Protein AF-A0A1T4Y1B3-F1 (afdb_monomer_lite)

Sequence (56 aa):
MEKNFTNVSIDLRSIERSPYRNREQKCMGCGYMQRPSSYGVCSFCHLNYLKKQDKR

Structure (mmCIF, N/CA/C/O backbone):
data_AF-A0A1T4Y1B3-F1
#
_entry.id   AF-A0A1T4Y1B3-F1
#
loop_
_atom_site.group_PDB
_atom_site.id
_atom_site.t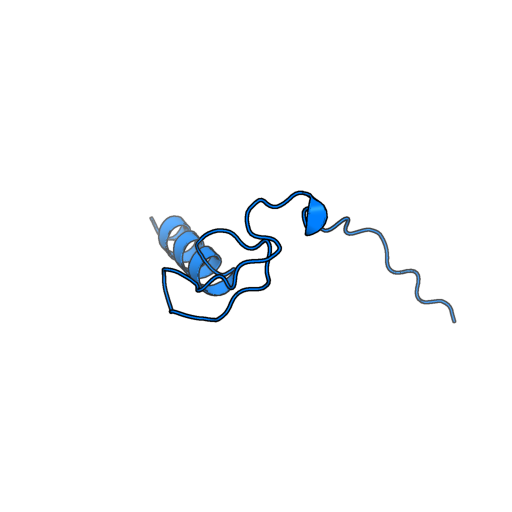ype_symbol
_atom_site.label_atom_id
_atom_site.label_alt_id
_atom_site.label_comp_id
_atom_site.label_asym_id
_atom_site.label_entity_id
_atom_site.label_seq_id
_atom_site.pdbx_PDB_ins_code
_atom_site.Cartn_x
_atom_site.Cartn_y
_atom_site.Cartn_z
_atom_site.occupancy
_atom_site.B_iso_or_equiv
_atom_site.auth_seq_id
_atom_site.auth_comp_id
_atom_site.auth_asym_id
_atom_site.auth_atom_id
_atom_site.pdbx_PDB_model_num
ATOM 1 N N . MET A 1 1 ? 30.884 -5.084 19.077 1.00 40.06 1 MET A N 1
ATOM 2 C CA . MET A 1 1 ? 29.555 -5.246 19.704 1.00 40.06 1 MET A CA 1
ATOM 3 C C . MET A 1 1 ? 28.546 -5.452 18.585 1.00 40.06 1 MET A C 1
ATOM 5 O O . MET A 1 1 ? 28.016 -4.492 18.037 1.00 40.06 1 MET A O 1
ATOM 9 N N . GLU A 1 2 ? 28.403 -6.706 18.160 1.00 43.66 2 GLU A N 1
ATOM 10 C CA . GLU A 1 2 ? 27.480 -7.130 17.105 1.00 43.66 2 GLU A CA 1
ATOM 11 C C . GLU A 1 2 ? 26.036 -6.963 17.582 1.00 43.66 2 GLU A C 1
ATOM 13 O O . GLU A 1 2 ? 25.659 -7.464 18.641 1.00 43.66 2 GLU A O 1
ATOM 18 N N . LYS A 1 3 ? 25.215 -6.248 16.808 1.00 45.31 3 LYS A N 1
ATOM 19 C CA . LYS A 1 3 ? 23.766 -6.230 17.014 1.00 45.31 3 LYS A CA 1
ATOM 20 C C . LYS A 1 3 ? 23.154 -7.302 16.120 1.00 45.31 3 LYS A C 1
ATOM 22 O O . LYS A 1 3 ? 22.848 -7.046 14.960 1.00 45.31 3 LYS A O 1
ATOM 27 N N . ASN A 1 4 ? 22.997 -8.496 16.685 1.00 45.94 4 ASN A N 1
ATOM 28 C CA . ASN A 1 4 ? 22.143 -9.549 16.147 1.00 45.94 4 ASN A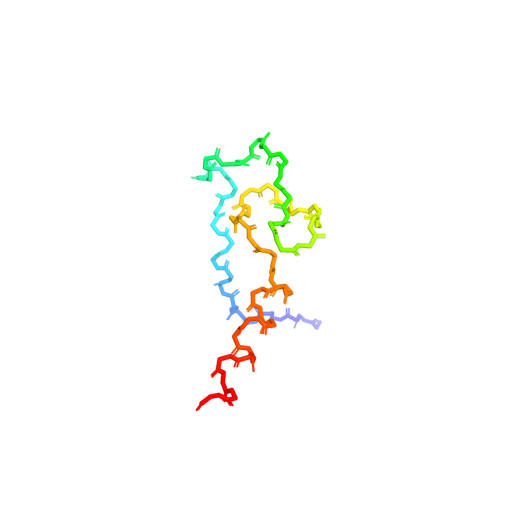 CA 1
ATOM 29 C C . ASN A 1 4 ? 20.692 -9.053 16.134 1.00 45.94 4 ASN A C 1
ATOM 31 O O . ASN A 1 4 ? 20.022 -9.038 17.166 1.00 45.94 4 ASN A O 1
ATOM 35 N N . PHE A 1 5 ? 20.214 -8.621 14.968 1.00 49.44 5 PHE A N 1
ATOM 36 C CA . PHE A 1 5 ? 18.791 -8.401 14.733 1.00 49.44 5 PHE A CA 1
ATOM 37 C C . PHE A 1 5 ? 18.127 -9.764 14.530 1.00 49.44 5 PHE A C 1
ATOM 39 O O . PHE A 1 5 ? 18.235 -10.385 13.474 1.00 49.44 5 PHE A O 1
ATOM 46 N N . THR A 1 6 ? 17.466 -10.251 15.573 1.00 44.78 6 THR A N 1
ATOM 47 C CA . THR A 1 6 ? 16.636 -11.451 15.541 1.00 44.78 6 THR A CA 1
ATOM 48 C C . THR A 1 6 ? 15.449 -11.264 14.596 1.00 44.78 6 THR A C 1
ATOM 50 O O . THR A 1 6 ? 14.583 -10.421 14.810 1.00 44.78 6 THR A O 1
ATOM 53 N N . ASN A 1 7 ? 15.449 -12.081 13.539 1.00 48.66 7 ASN A N 1
ATOM 54 C CA . ASN A 1 7 ? 14.306 -12.654 12.825 1.00 48.66 7 ASN A CA 1
ATOM 55 C C . ASN A 1 7 ? 12.930 -12.013 13.084 1.00 48.66 7 ASN A C 1
ATOM 57 O O . ASN A 1 7 ? 12.134 -12.509 13.878 1.00 48.66 7 ASN A O 1
ATOM 61 N N . VAL A 1 8 ? 12.592 -11.011 12.278 1.00 36.72 8 VAL A N 1
ATOM 62 C CA . VAL A 1 8 ? 11.226 -10.897 11.765 1.00 36.72 8 VAL A CA 1
ATOM 63 C C . VAL A 1 8 ? 11.357 -11.035 10.262 1.00 36.72 8 VAL A C 1
ATOM 65 O O . VAL A 1 8 ? 11.760 -10.097 9.577 1.00 36.72 8 VAL A O 1
ATOM 68 N N . SER A 1 9 ? 11.085 -12.234 9.756 1.00 42.91 9 SER A N 1
ATOM 69 C CA . SER A 1 9 ? 10.918 -12.489 8.331 1.00 42.91 9 SER A CA 1
ATOM 70 C C . SER A 1 9 ? 9.700 -11.700 7.872 1.00 42.91 9 SER A C 1
ATOM 72 O O . SER A 1 9 ? 8.581 -12.208 7.859 1.00 42.91 9 SER A O 1
ATOM 74 N N . ILE A 1 10 ? 9.891 -10.415 7.575 1.00 44.91 10 ILE A N 1
ATOM 75 C CA . ILE A 1 10 ? 8.877 -9.637 6.887 1.00 44.91 10 ILE A CA 1
ATOM 76 C C . ILE A 1 10 ? 8.741 -10.336 5.535 1.00 44.91 10 ILE A C 1
ATOM 78 O O . ILE A 1 10 ? 9.658 -10.255 4.718 1.00 44.91 10 ILE A O 1
ATOM 82 N N . ASP A 1 11 ? 7.638 -11.051 5.302 1.00 48.81 11 ASP A N 1
ATOM 83 C CA . ASP A 1 11 ? 7.261 -11.491 3.957 1.00 48.81 11 ASP A CA 1
ATOM 84 C C . ASP A 1 11 ? 6.855 -10.246 3.151 1.00 48.81 11 ASP A C 1
ATOM 86 O O . ASP A 1 11 ? 5.692 -9.969 2.854 1.00 48.81 11 ASP A O 1
ATOM 90 N N . LEU A 1 12 ? 7.867 -9.433 2.852 1.00 52.50 12 LEU A N 1
ATOM 91 C CA . LEU A 1 12 ? 7.900 -8.428 1.810 1.00 52.50 12 LEU A CA 1
ATOM 92 C C . LEU A 1 12 ? 7.912 -9.211 0.504 1.00 52.50 12 LEU A C 1
ATOM 94 O O . LEU A 1 12 ? 8.974 -9.332 -0.105 1.00 52.50 12 LEU A O 1
ATOM 98 N N . ARG A 1 13 ? 6.772 -9.811 0.124 1.00 56.91 13 ARG A N 1
ATOM 99 C CA . ARG A 1 13 ? 6.594 -10.552 -1.135 1.00 56.91 13 ARG A CA 1
ATOM 100 C C . ARG A 1 13 ? 7.491 -9.945 -2.204 1.00 56.91 13 ARG A C 1
ATOM 102 O O . ARG A 1 13 ? 7.279 -8.787 -2.577 1.00 56.91 13 ARG A O 1
ATOM 109 N N . SER A 1 14 ? 8.513 -10.704 -2.612 1.00 65.38 14 SER A N 1
ATOM 110 C CA . SER A 1 14 ? 9.571 -10.209 -3.494 1.00 65.38 14 SER A CA 1
ATOM 111 C C . SER A 1 14 ? 8.945 -9.419 -4.635 1.00 65.38 14 SER A C 1
ATOM 113 O O . SER A 1 14 ? 8.022 -9.917 -5.290 1.00 65.38 14 SER A O 1
ATOM 115 N N . ILE A 1 15 ? 9.406 -8.180 -4.837 1.00 67.50 15 ILE A N 1
ATOM 116 C CA . ILE A 1 15 ? 8.846 -7.261 -5.837 1.00 67.50 15 ILE A CA 1
ATOM 117 C C . ILE A 1 15 ? 8.746 -7.974 -7.190 1.00 67.50 15 ILE A C 1
ATOM 119 O O . ILE A 1 15 ? 7.738 -7.850 -7.873 1.00 67.50 15 ILE A O 1
ATOM 123 N N . GLU A 1 16 ? 9.714 -8.830 -7.515 1.00 72.25 16 GLU A N 1
ATOM 124 C CA . GLU A 1 16 ? 9.765 -9.634 -8.738 1.00 72.25 16 GLU A CA 1
ATOM 125 C C . GLU A 1 16 ? 8.523 -10.502 -8.990 1.00 72.25 16 GLU A C 1
ATOM 127 O O . GLU A 1 16 ? 8.125 -10.674 -10.143 1.00 72.25 16 GLU A O 1
ATOM 132 N N . ARG A 1 17 ? 7.872 -11.013 -7.937 1.00 74.00 17 ARG A N 1
ATOM 133 C CA . ARG A 1 17 ? 6.678 -11.873 -8.042 1.00 74.00 17 ARG A CA 1
ATOM 134 C C . ARG A 1 17 ? 5.377 -11.081 -8.130 1.00 74.00 17 ARG A C 1
ATOM 136 O O . ARG A 1 17 ? 4.329 -11.668 -8.391 1.00 74.00 17 ARG A O 1
ATOM 143 N N . SER A 1 18 ? 5.413 -9.772 -7.891 1.00 71.88 18 SER A N 1
ATOM 144 C CA . SER A 1 18 ? 4.205 -8.959 -7.946 1.00 71.88 18 SER A CA 1
ATOM 145 C C . SER A 1 18 ? 3.847 -8.603 -9.392 1.00 71.88 18 SER A C 1
ATOM 147 O O . SER A 1 18 ? 4.693 -8.071 -10.116 1.00 71.88 18 SER A O 1
ATOM 149 N N . PRO A 1 19 ? 2.581 -8.777 -9.814 1.00 73.19 19 PRO A N 1
ATOM 150 C CA . PRO A 1 19 ? 2.121 -8.288 -11.116 1.00 73.19 19 PRO A CA 1
ATOM 151 C C . PRO A 1 19 ? 2.182 -6.752 -11.222 1.00 73.19 19 PRO A C 1
ATOM 153 O O . PRO A 1 19 ? 2.096 -6.200 -12.314 1.00 73.19 19 PRO A O 1
ATOM 156 N N . TYR A 1 20 ? 2.373 -6.049 -10.100 1.00 72.75 20 TYR A N 1
ATOM 157 C CA . TYR A 1 20 ? 2.435 -4.587 -10.023 1.00 72.75 20 TYR A CA 1
ATOM 158 C C . TYR A 1 20 ? 3.860 -4.047 -9.845 1.00 72.75 20 TYR A C 1
ATOM 160 O O . TYR A 1 20 ? 4.038 -2.873 -9.529 1.00 72.75 20 TYR A O 1
ATOM 168 N N . ARG A 1 21 ? 4.888 -4.882 -10.032 1.00 74.06 21 ARG A N 1
ATOM 169 C CA . ARG A 1 21 ? 6.296 -4.535 -9.768 1.00 74.06 21 ARG A CA 1
ATOM 170 C C . ARG A 1 21 ? 6.838 -3.335 -10.544 1.00 74.06 21 ARG A C 1
ATOM 172 O O . ARG A 1 21 ? 7.715 -2.644 -10.052 1.00 74.06 21 ARG A O 1
ATOM 179 N N . ASN A 1 22 ? 6.288 -3.088 -11.730 1.00 76.75 22 ASN A N 1
ATOM 180 C CA . ASN A 1 22 ? 6.696 -1.996 -12.617 1.00 76.75 22 ASN A CA 1
ATOM 181 C C . ASN A 1 22 ? 5.655 -0.872 -12.676 1.00 76.75 22 ASN A C 1
ATOM 183 O O . ASN A 1 22 ? 5.763 0.021 -13.510 1.00 76.75 22 ASN A O 1
ATOM 187 N N . ARG A 1 23 ? 4.602 -0.937 -11.852 1.00 75.56 23 ARG A N 1
ATOM 188 C CA . ARG A 1 23 ? 3.490 0.008 -11.914 1.00 75.56 23 ARG A CA 1
ATOM 189 C C . ARG A 1 23 ? 3.452 0.829 -10.642 1.00 75.56 23 ARG A C 1
ATOM 191 O O . ARG A 1 23 ? 3.351 0.272 -9.553 1.00 75.56 23 ARG A O 1
ATOM 198 N N . GLU A 1 24 ? 3.448 2.145 -10.793 1.00 77.19 24 GLU A N 1
ATOM 199 C CA . GLU A 1 24 ? 3.147 3.048 -9.688 1.00 77.19 24 GLU A CA 1
ATOM 200 C C . GLU A 1 24 ? 1.762 2.715 -9.123 1.00 77.19 24 GLU A C 1
ATOM 202 O O . GLU A 1 24 ? 0.774 2.616 -9.858 1.00 77.19 24 GLU A O 1
ATOM 207 N N . GLN A 1 25 ? 1.695 2.484 -7.815 1.00 79.38 25 GLN A N 1
ATOM 208 C CA . GLN A 1 25 ? 0.455 2.171 -7.114 1.00 79.38 25 GLN A CA 1
ATOM 209 C C . GLN A 1 25 ? 0.109 3.345 -6.210 1.00 79.38 25 GLN A C 1
ATOM 211 O O . GLN A 1 25 ? 0.942 3.790 -5.429 1.00 79.38 25 GLN A O 1
ATOM 216 N N . LYS A 1 26 ? -1.130 3.834 -6.270 1.00 86.69 26 LYS A N 1
ATOM 217 C CA . LYS A 1 26 ? -1.646 4.811 -5.303 1.00 86.69 26 LYS A CA 1
ATOM 218 C C . LYS A 1 26 ? -2.579 4.109 -4.330 1.00 86.69 26 LYS A C 1
ATOM 220 O O . LYS A 1 26 ? -3.268 3.160 -4.697 1.00 86.69 26 LYS A O 1
ATOM 225 N N . CYS A 1 27 ? -2.583 4.543 -3.078 1.00 88.25 27 CYS A N 1
ATOM 226 C CA . CYS A 1 27 ? -3.546 4.070 -2.095 1.00 88.25 27 CYS A CA 1
ATOM 227 C C . CYS A 1 27 ? -4.954 4.491 -2.526 1.00 88.25 27 CYS A C 1
ATOM 229 O O . CYS A 1 27 ? -5.214 5.682 -2.675 1.00 88.25 27 CYS A O 1
ATOM 231 N N . MET A 1 28 ? -5.878 3.542 -2.655 1.00 86.25 28 MET A N 1
ATOM 232 C CA . MET A 1 28 ? -7.278 3.823 -2.992 1.00 86.25 28 MET A CA 1
ATOM 233 C C . MET A 1 28 ? -8.008 4.622 -1.900 1.00 86.25 28 MET A C 1
ATOM 235 O O . MET A 1 28 ? -9.002 5.273 -2.188 1.00 86.25 28 MET A O 1
ATOM 239 N N . GLY A 1 29 ? -7.521 4.589 -0.653 1.00 86.38 29 GLY A N 1
ATOM 240 C CA . GLY A 1 29 ? -8.136 5.303 0.470 1.00 86.38 29 GLY A CA 1
ATOM 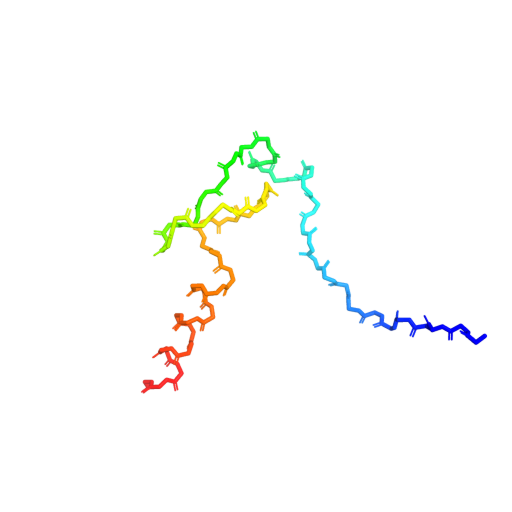241 C C . GLY A 1 29 ? -7.661 6.747 0.663 1.00 86.38 29 GLY A C 1
ATOM 242 O O . GLY A 1 29 ? -8.414 7.556 1.191 1.00 86.38 29 GLY A O 1
ATOM 243 N N . CYS A 1 30 ? -6.424 7.082 0.277 1.00 89.12 30 CYS A N 1
ATOM 244 C CA . CYS A 1 30 ? -5.844 8.410 0.543 1.00 89.12 30 CYS A CA 1
ATOM 245 C C . CYS A 1 30 ? -4.973 8.986 -0.585 1.00 89.12 30 CYS A C 1
ATOM 247 O O . CYS A 1 30 ? -4.415 10.066 -0.429 1.00 89.12 30 CYS A O 1
ATOM 249 N N . GLY A 1 31 ? -4.795 8.271 -1.697 1.00 87.38 31 GLY A N 1
ATOM 250 C CA . GLY A 1 31 ? -3.985 8.718 -2.835 1.00 87.38 31 GLY A CA 1
ATOM 251 C C . GLY A 1 31 ? -2.466 8.635 -2.644 1.00 87.38 31 GLY A C 1
ATOM 252 O O . GLY A 1 31 ? -1.732 8.923 -3.587 1.00 87.38 31 GLY A O 1
ATOM 253 N N . TYR A 1 32 ? -1.978 8.215 -1.470 1.00 85.94 32 TYR A N 1
ATOM 254 C CA . TYR A 1 32 ? -0.544 8.097 -1.178 1.00 85.94 32 TYR A CA 1
ATOM 255 C C . TYR A 1 32 ? 0.177 7.161 -2.161 1.00 85.94 32 TYR A C 1
ATOM 257 O O . TYR A 1 32 ? -0.307 6.056 -2.421 1.00 85.94 32 TYR A O 1
ATOM 265 N N . MET A 1 33 ? 1.339 7.585 -2.674 1.00 85.50 33 MET A N 1
ATOM 266 C CA . MET A 1 33 ? 2.201 6.771 -3.540 1.00 85.50 33 MET A CA 1
ATOM 267 C C . MET A 1 33 ? 2.764 5.583 -2.760 1.00 85.50 33 MET A C 1
ATOM 269 O O . MET A 1 33 ? 3.560 5.737 -1.837 1.00 85.50 33 MET A O 1
ATOM 273 N N . GLN A 1 34 ? 2.339 4.384 -3.132 1.00 79.62 34 GLN A N 1
ATOM 274 C CA . GLN A 1 34 ? 2.783 3.137 -2.533 1.00 79.62 34 GLN A CA 1
ATOM 275 C C . GLN A 1 34 ? 3.993 2.583 -3.280 1.00 79.62 34 GLN A C 1
ATOM 277 O O . GLN A 1 34 ? 4.186 2.835 -4.471 1.00 79.62 34 GLN A O 1
ATOM 282 N N . ARG A 1 35 ? 4.794 1.769 -2.584 1.00 73.44 35 ARG A N 1
ATOM 283 C CA . ARG A 1 35 ? 5.909 1.070 -3.226 1.00 73.44 35 ARG A CA 1
ATOM 284 C C . ARG A 1 35 ? 5.366 0.127 -4.306 1.00 73.44 35 ARG A C 1
ATOM 286 O O . ARG A 1 35 ? 4.327 -0.506 -4.075 1.00 73.44 35 ARG A O 1
ATOM 293 N N . PRO A 1 36 ? 6.066 -0.023 -5.440 1.00 65.38 36 PRO A N 1
ATOM 294 C CA . PRO A 1 36 ? 5.766 -1.083 -6.391 1.00 65.38 36 PRO A CA 1
ATOM 295 C C . PRO A 1 36 ? 5.730 -2.423 -5.653 1.00 65.38 36 PRO A C 1
ATOM 297 O O . PRO A 1 36 ? 6.552 -2.638 -4.768 1.00 65.38 36 PRO A O 1
ATOM 300 N N . SER A 1 37 ? 4.772 -3.278 -6.014 1.00 69.00 37 SER A N 1
ATOM 301 C CA . SER A 1 37 ? 4.324 -4.488 -5.295 1.00 69.00 37 SER A CA 1
ATOM 302 C C . SER A 1 37 ? 3.201 -4.336 -4.262 1.00 69.00 37 SER A C 1
ATOM 304 O O . SER A 1 37 ? 2.570 -5.342 -3.926 1.00 69.00 37 SER A O 1
ATOM 306 N N . SER A 1 38 ? 2.887 -3.116 -3.822 1.00 71.75 38 SER A N 1
ATOM 307 C CA . SER A 1 38 ? 1.814 -2.870 -2.846 1.00 71.75 38 SER A CA 1
ATOM 308 C C . SER A 1 38 ? 0.429 -3.036 -3.481 1.00 71.75 38 SER A C 1
ATOM 310 O O . SER A 1 38 ? 0.196 -2.558 -4.588 1.00 71.75 38 SER A O 1
ATOM 312 N N . TYR A 1 39 ? -0.514 -3.675 -2.783 1.00 68.25 39 TYR A N 1
ATOM 313 C CA . TYR A 1 39 ? -1.875 -3.880 -3.290 1.00 68.25 39 TYR A CA 1
ATOM 314 C C . TYR A 1 39 ? -2.867 -2.912 -2.646 1.00 68.25 39 TYR A C 1
ATOM 316 O O . TYR A 1 39 ? -3.118 -2.986 -1.446 1.00 68.25 39 TYR A O 1
ATOM 324 N N . GLY A 1 40 ? -3.468 -2.042 -3.461 1.00 76.06 40 GLY A N 1
ATOM 325 C CA . GLY A 1 40 ? -4.740 -1.370 -3.184 1.00 76.06 40 GLY A CA 1
ATOM 326 C C . GLY A 1 40 ? -4.750 -0.295 -2.092 1.00 76.06 40 GLY A C 1
ATOM 327 O O . GLY A 1 40 ? -5.119 0.843 -2.366 1.00 76.06 40 GLY A O 1
ATOM 328 N N . VAL A 1 41 ? -4.362 -0.611 -0.858 1.00 83.56 41 VAL A N 1
ATOM 329 C CA . VAL A 1 41 ? -4.535 0.259 0.315 1.00 83.56 41 VAL A CA 1
ATOM 330 C C . VAL A 1 41 ? -3.244 0.308 1.128 1.00 83.56 41 VAL A C 1
ATOM 332 O O . VAL A 1 41 ? -2.670 -0.728 1.445 1.00 83.56 41 VAL A O 1
ATOM 335 N N . CYS A 1 42 ? -2.804 1.512 1.503 1.00 85.88 42 CYS A N 1
ATOM 336 C CA . CYS A 1 42 ? -1.596 1.672 2.307 1.00 85.88 42 CYS A CA 1
ATOM 337 C C . CYS A 1 42 ? -1.806 1.182 3.744 1.00 85.88 42 CYS A C 1
ATOM 339 O O . CYS A 1 42 ? -2.924 1.203 4.270 1.00 85.88 42 CYS A O 1
ATOM 341 N N . SER A 1 43 ? -0.708 0.819 4.414 1.00 82.25 43 SER A N 1
ATOM 342 C CA . SER A 1 43 ? -0.729 0.306 5.789 1.00 82.25 43 SER A CA 1
ATOM 343 C C . SER A 1 43 ? -1.464 1.237 6.756 1.00 82.25 43 SER A C 1
ATOM 345 O O . SER A 1 43 ? -2.194 0.768 7.619 1.00 82.25 43 SER A O 1
ATOM 347 N N . PHE A 1 44 ? -1.348 2.556 6.582 1.00 85.38 44 PHE A N 1
ATOM 348 C CA . PHE A 1 44 ? -2.055 3.527 7.420 1.00 85.38 44 PHE A CA 1
ATOM 349 C C . PHE A 1 44 ? -3.582 3.426 7.283 1.00 85.38 44 PHE A C 1
ATOM 351 O O . PHE A 1 44 ? -4.297 3.332 8.281 1.00 85.38 44 PHE A O 1
ATOM 358 N N . CYS A 1 45 ? -4.097 3.414 6.050 1.00 86.69 45 CYS A N 1
ATOM 359 C CA . CYS A 1 45 ? -5.530 3.266 5.794 1.00 86.69 45 CYS A CA 1
ATOM 360 C C . CYS A 1 45 ? -6.043 1.890 6.240 1.00 86.69 45 CYS A C 1
ATOM 362 O O . CYS A 1 45 ? -7.124 1.811 6.820 1.00 86.69 45 CYS A O 1
ATOM 364 N N . HIS A 1 46 ? -5.256 0.830 6.035 1.00 85.62 46 HIS A N 1
ATOM 365 C CA . HIS A 1 46 ? -5.606 -0.518 6.481 1.00 85.62 46 HIS A CA 1
ATOM 366 C C . HIS A 1 46 ? -5.703 -0.613 8.012 1.00 85.62 46 HIS A C 1
ATOM 368 O O . HIS A 1 46 ? -6.712 -1.073 8.542 1.00 85.62 46 HIS A O 1
ATOM 374 N N . LEU A 1 47 ? -4.712 -0.090 8.739 1.00 86.69 47 LEU A N 1
ATOM 375 C CA . LEU A 1 47 ? -4.724 -0.070 10.204 1.00 86.69 47 LEU A CA 1
ATOM 376 C C . LEU A 1 47 ? -5.880 0.768 10.761 1.00 86.69 47 LEU A C 1
AT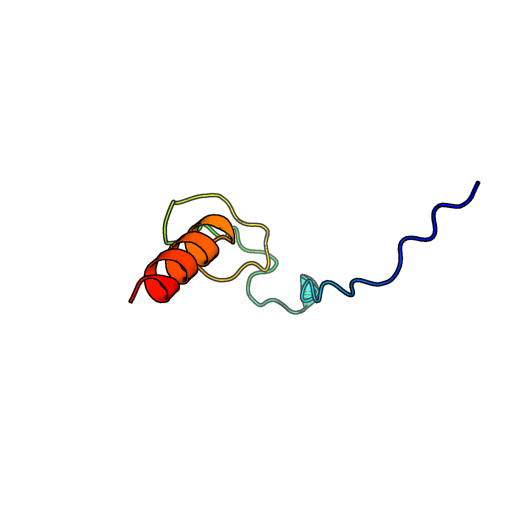OM 378 O O . LEU A 1 47 ? -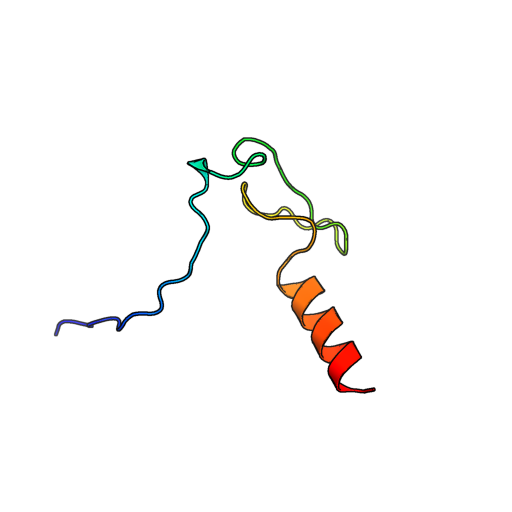6.512 0.371 11.737 1.00 86.69 47 LEU A O 1
ATOM 382 N N . ASN A 1 48 ? -6.196 1.908 10.141 1.00 87.94 48 ASN A N 1
ATOM 383 C CA . ASN A 1 48 ? -7.354 2.710 10.541 1.00 87.94 48 ASN A CA 1
ATOM 384 C C . ASN A 1 48 ? -8.682 1.981 10.313 1.00 87.94 48 ASN A C 1
ATOM 386 O O . ASN A 1 48 ? -9.597 2.135 11.120 1.00 87.94 48 ASN A O 1
ATOM 390 N N . TYR A 1 49 ? -8.798 1.196 9.240 1.00 87.06 49 TYR A N 1
ATOM 391 C CA . TYR A 1 49 ? -9.966 0.351 9.009 1.00 87.06 49 TYR A CA 1
ATOM 392 C C . TYR A 1 49 ? -10.111 -0.716 10.103 1.00 87.06 49 TYR A C 1
ATOM 394 O O . TYR A 1 49 ? -11.176 -0.814 10.709 1.00 87.06 49 TYR A O 1
ATOM 402 N N . LE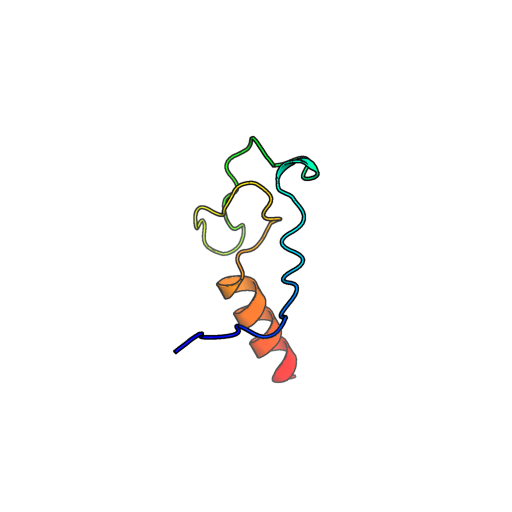U A 1 50 ? -9.032 -1.438 10.426 1.00 86.62 50 LEU A N 1
ATOM 403 C CA . LEU A 1 50 ? -9.037 -2.451 11.489 1.00 86.62 50 LEU A CA 1
ATOM 404 C C . LEU A 1 50 ? -9.406 -1.851 12.854 1.00 86.62 50 LEU A C 1
ATOM 406 O O . LEU A 1 50 ? -10.288 -2.365 13.532 1.00 86.62 50 LEU A O 1
ATOM 410 N N . LYS A 1 51 ? -8.833 -0.694 13.214 1.00 86.69 51 LYS A N 1
ATOM 411 C CA . LYS A 1 51 ? -9.179 0.028 14.455 1.00 86.69 51 LYS A CA 1
ATOM 412 C C . LYS A 1 51 ? -10.653 0.430 14.545 1.00 86.69 51 LYS A C 1
ATOM 414 O O . LYS A 1 51 ? -11.165 0.604 15.647 1.00 86.69 51 LYS A O 1
ATOM 419 N N . LYS A 1 52 ? -11.326 0.651 13.412 1.00 83.75 52 LYS A N 1
ATOM 420 C CA . LYS A 1 52 ? -12.770 0.929 13.386 1.00 83.75 52 LYS A CA 1
ATOM 421 C C . LYS A 1 52 ? -13.601 -0.341 13.554 1.00 83.75 52 LYS A C 1
ATOM 423 O O . LYS A 1 52 ? -14.702 -0.244 14.081 1.00 83.75 52 LYS A O 1
ATOM 428 N N . GLN A 1 53 ? -13.098 -1.494 13.113 1.00 78.81 53 GLN A N 1
ATOM 429 C CA . GLN A 1 53 ? -13.772 -2.777 13.315 1.00 78.81 53 GLN A CA 1
ATOM 430 C C . GLN A 1 53 ? -13.671 -3.267 14.759 1.00 78.81 53 GLN A C 1
ATOM 432 O O . GLN A 1 53 ? -14.652 -3.780 15.271 1.00 78.81 53 GLN A O 1
ATOM 437 N N . ASP A 1 54 ? -12.543 -3.030 15.426 1.00 73.62 54 ASP A N 1
ATOM 438 C CA . ASP A 1 54 ? -12.311 -3.444 16.821 1.00 73.62 54 ASP A CA 1
ATOM 439 C C . ASP A 1 54 ? -13.213 -2.714 17.842 1.00 73.62 54 ASP A C 1
ATOM 441 O O . ASP A 1 54 ? -13.345 -3.119 18.989 1.00 73.62 54 ASP A O 1
ATOM 445 N N . LYS A 1 55 ? -13.847 -1.610 17.425 1.00 59.06 55 LYS A N 1
ATOM 446 C CA . LYS A 1 55 ? -14.783 -0.818 18.243 1.00 59.06 55 LYS A CA 1
ATOM 447 C C . LYS A 1 55 ? -16.257 -1.201 18.044 1.00 59.06 55 LYS A C 1
ATOM 449 O O . LYS A 1 55 ? -17.125 -0.456 18.502 1.00 59.06 55 LYS A O 1
ATOM 454 N N . ARG A 1 56 ? -16.541 -2.279 17.311 1.00 52.03 56 ARG A N 1
ATOM 455 C CA . ARG A 1 56 ? -17.886 -2.838 17.111 1.00 52.03 56 ARG A CA 1
ATOM 456 C C . ARG A 1 56 ? -18.057 -4.101 17.935 1.00 52.03 56 ARG A C 1
ATOM 458 O O . ARG A 1 56 ? -19.189 -4.276 18.428 1.00 52.03 56 ARG A O 1
#

Secondary structure (DSSP, 8-state):
--------------GGG-TTTTS-EE-TTT--EEPTT--SS-HHHHHHHHHHHTT-

Foldseek 3Di:
DDDPPDDDPPPPPPLVPAPQSPPFDAAPVPRHTDHRRDPRHDPVRVVVVVVVVVVD

Organism: NCBI:txid1147123

Radius of gyration: 15.15 Å; chains: 1; bounding box: 47×21×32 Å

pLDDT: mean 70.91, std 15.77, range [36.72, 89.12]